Protein AF-A0A935LCX0-F1 (afdb_monomer_lite)

Secondary structure (DSSP, 8-state):
-EEEEEEEETTEEEEEEEETTT--B--S-EEEEEETTEEEE-B--TTS-EEEE-THHHH-SEEEEEEEEEETTEEEEEEEEEE--------

Radius of gyration: 13.54 Å; chains: 1; bounding box: 33×23×41 Å

Structure (mmCIF, N/CA/C/O backbone):
data_AF-A0A935LCX0-F1
#
_entry.id   AF-A0A935LCX0-F1
#
loop_
_atom_site.group_PDB
_atom_site.id
_atom_site.type_symbol
_atom_site.label_atom_id
_atom_site.label_alt_id
_atom_site.label_comp_id
_atom_site.label_asym_id
_atom_site.label_entity_id
_atom_site.label_seq_id
_atom_site.pdbx_PDB_ins_code
_atom_site.Cartn_x
_atom_site.Cartn_y
_atom_site.Cartn_z
_atom_site.occupancy
_atom_site.B_iso_or_equiv
_atom_site.auth_seq_id
_atom_site.auth_comp_id
_atom_site.auth_asym_id
_atom_site.auth_atom_id
_atom_site.pdbx_PDB_model_num
ATOM 1 N N . MET A 1 1 ? -1.249 1.013 17.153 1.00 92.56 1 MET A N 1
ATOM 2 C CA . MET A 1 1 ? -0.143 0.288 16.476 1.00 92.56 1 MET A CA 1
ATOM 3 C C . MET A 1 1 ? -0.729 -0.611 15.417 1.00 92.56 1 MET A C 1
ATOM 5 O O . MET A 1 1 ? -1.807 -1.166 15.635 1.00 92.56 1 MET A O 1
ATOM 9 N N . PHE A 1 2 ? -0.030 -0.737 14.298 1.00 98.06 2 PHE A N 1
ATOM 10 C CA . PHE A 1 2 ? -0.517 -1.466 13.133 1.00 98.06 2 PHE A CA 1
ATOM 11 C C . PHE A 1 2 ? 0.485 -2.517 12.671 1.00 98.06 2 PHE A C 1
ATOM 13 O O . PHE A 1 2 ? 1.665 -2.464 13.007 1.00 98.06 2 PHE A O 1
ATOM 20 N N . GLU A 1 3 ? -0.003 -3.451 11.871 1.00 97.50 3 GLU A N 1
ATOM 21 C CA . GLU A 1 3 ? 0.816 -4.362 11.084 1.00 97.50 3 GLU A CA 1
ATOM 22 C C . GLU A 1 3 ? 0.399 -4.280 9.617 1.00 97.50 3 GLU A C 1
ATOM 24 O O . GLU A 1 3 ? -0.741 -3.929 9.301 1.00 97.50 3 GLU A O 1
ATOM 29 N N . LEU A 1 4 ? 1.347 -4.538 8.718 1.00 97.69 4 LEU A N 1
ATOM 30 C CA . LEU A 1 4 ? 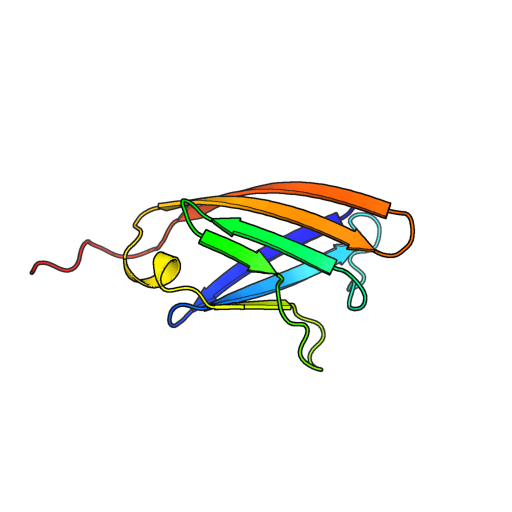1.161 -4.309 7.294 1.00 97.69 4 LEU A CA 1
ATOM 31 C C . LEU A 1 4 ? 1.801 -5.417 6.470 1.00 97.69 4 LEU A C 1
ATOM 33 O O . LEU A 1 4 ? 2.954 -5.786 6.695 1.00 97.69 4 LEU A O 1
ATOM 37 N N . VAL A 1 5 ? 1.077 -5.864 5.445 1.00 96.94 5 VAL A N 1
ATOM 38 C CA . VAL A 1 5 ? 1.619 -6.698 4.369 1.00 96.94 5 VAL A CA 1
ATOM 39 C C . VAL A 1 5 ? 1.440 -5.970 3.043 1.00 96.94 5 VAL A C 1
ATOM 41 O O . VAL A 1 5 ? 0.323 -5.641 2.649 1.00 96.94 5 VAL A O 1
ATOM 44 N N . GLY A 1 6 ? 2.549 -5.719 2.347 1.00 96.00 6 GLY A N 1
ATOM 45 C CA . GLY A 1 6 ? 2.564 -5.152 1.001 1.00 96.00 6 GLY A CA 1
ATOM 46 C C . GLY A 1 6 ? 2.899 -6.221 -0.035 1.00 96.00 6 GLY A C 1
ATOM 47 O O . GLY A 1 6 ? 3.933 -6.875 0.070 1.00 96.00 6 GLY A O 1
ATOM 48 N N . VAL A 1 7 ? 2.054 -6.381 -1.051 1.00 95.25 7 VAL A N 1
ATOM 49 C CA . VAL A 1 7 ? 2.282 -7.291 -2.183 1.00 95.25 7 VAL A CA 1
ATOM 50 C C . VAL A 1 7 ? 2.337 -6.470 -3.456 1.00 95.25 7 VAL A C 1
ATOM 52 O O . VAL A 1 7 ? 1.412 -5.712 -3.742 1.00 95.25 7 VAL A O 1
ATOM 55 N N . VAL A 1 8 ? 3.409 -6.620 -4.231 1.00 94.69 8 VAL A N 1
ATOM 56 C CA . VAL A 1 8 ? 3.537 -5.949 -5.523 1.00 94.69 8 VAL A CA 1
ATOM 57 C C . VAL A 1 8 ? 3.253 -6.920 -6.656 1.00 94.69 8 VAL A C 1
ATOM 59 O O . VAL A 1 8 ? 3.918 -7.943 -6.786 1.00 94.69 8 VAL A O 1
ATOM 62 N N . ASP A 1 9 ? 2.295 -6.552 -7.500 1.00 91.31 9 ASP A N 1
ATOM 63 C CA . ASP A 1 9 ? 1.976 -7.246 -8.743 1.00 91.31 9 ASP A CA 1
ATOM 64 C C . ASP A 1 9 ? 1.699 -6.232 -9.862 1.00 91.31 9 ASP A C 1
ATOM 66 O O . ASP A 1 9 ? 1.146 -5.155 -9.633 1.00 91.31 9 ASP A O 1
ATOM 70 N N . ALA A 1 10 ? 2.131 -6.553 -11.083 1.00 88.00 10 ALA A N 1
ATOM 71 C CA . ALA A 1 10 ? 1.941 -5.736 -12.286 1.00 88.00 10 ALA A CA 1
ATOM 72 C C . ALA A 1 10 ? 2.293 -4.227 -12.149 1.00 88.00 10 ALA A C 1
ATOM 74 O O . ALA A 1 10 ? 1.762 -3.385 -12.877 1.00 88.00 10 ALA A O 1
ATOM 75 N N . GLY A 1 11 ? 3.229 -3.868 -11.259 1.00 90.62 11 GLY A N 1
ATOM 76 C CA . GLY A 1 11 ? 3.643 -2.478 -11.015 1.00 90.62 11 GLY A CA 1
ATOM 77 C C . GLY A 1 11 ? 2.752 -1.699 -10.039 1.00 90.62 11 GLY A C 1
ATOM 78 O O . GLY A 1 11 ? 2.812 -0.468 -10.007 1.00 90.62 11 GLY A O 1
ATOM 79 N N . ALA A 1 12 ? 1.938 -2.397 -9.253 1.00 94.50 12 ALA A N 1
ATOM 80 C CA . ALA A 1 12 ? 1.108 -1.828 -8.206 1.00 94.50 12 ALA A CA 1
ATOM 81 C C . ALA A 1 12 ? 1.284 -2.594 -6.896 1.00 94.50 12 ALA A C 1
ATOM 83 O O . ALA A 1 12 ? 1.330 -3.821 -6.886 1.00 94.50 12 ALA A O 1
ATOM 84 N N . MET A 1 13 ? 1.347 -1.857 -5.794 1.00 97.06 13 MET A N 1
ATOM 85 C CA . MET A 1 13 ? 1.363 -2.411 -4.450 1.00 97.06 13 MET A CA 1
ATOM 86 C C . MET A 1 13 ? -0.057 -2.466 -3.895 1.00 97.06 13 MET A C 1
ATOM 88 O O . MET A 1 13 ? -0.722 -1.434 -3.815 1.00 97.06 13 MET A O 1
ATOM 92 N N . THR A 1 14 ? -0.492 -3.651 -3.484 1.00 97.94 14 THR A N 1
ATOM 93 C CA . THR A 1 14 ? -1.658 -3.853 -2.621 1.00 97.94 14 THR A CA 1
ATOM 94 C C . THR A 1 14 ? -1.180 -3.966 -1.179 1.00 97.94 14 THR A C 1
ATOM 96 O O . THR A 1 14 ? -0.227 -4.688 -0.894 1.00 97.94 14 THR A O 1
ATOM 99 N N . ILE A 1 15 ? -1.830 -3.241 -0.280 1.00 98.38 15 ILE A N 1
ATOM 100 C CA . ILE A 1 15 ? -1.459 -3.085 1.121 1.00 98.38 15 ILE A CA 1
ATOM 101 C C . ILE A 1 15 ? -2.624 -3.577 1.977 1.00 98.38 15 ILE A C 1
ATOM 103 O O . ILE A 1 15 ? -3.733 -3.045 1.888 1.00 98.38 15 ILE A O 1
ATOM 107 N N . TYR A 1 16 ? -2.345 -4.563 2.819 1.00 98.19 16 TYR A N 1
ATOM 108 C CA . TYR A 1 16 ? -3.233 -5.052 3.869 1.00 98.19 16 TYR A CA 1
ATOM 109 C C . TYR A 1 16 ? -2.777 -4.433 5.186 1.00 98.19 16 TYR A C 1
ATOM 111 O O . TYR A 1 16 ? -1.584 -4.477 5.489 1.00 98.19 16 TYR A O 1
ATOM 119 N N . LEU A 1 17 ? -3.699 -3.818 5.922 1.00 98.50 17 LEU A N 1
ATOM 120 C CA . LEU A 1 17 ? -3.408 -3.084 7.148 1.00 98.50 17 LEU A CA 1
ATOM 121 C C . LEU A 1 17 ? -4.322 -3.583 8.259 1.00 98.50 17 LEU A C 1
ATOM 123 O O . LEU A 1 17 ? -5.534 -3.387 8.176 1.00 98.50 17 LEU A O 1
ATOM 127 N N . ASP A 1 18 ? -3.724 -4.127 9.312 1.00 98.44 18 ASP A N 1
ATOM 128 C CA . ASP A 1 18 ? -4.452 -4.713 10.431 1.00 98.44 18 ASP A CA 1
ATOM 129 C C . ASP A 1 18 ? -4.045 -4.065 11.765 1.00 98.44 18 ASP A C 1
ATOM 131 O O . ASP A 1 18 ? -2.987 -3.440 11.928 1.00 98.44 18 ASP A O 1
ATOM 135 N N . ARG A 1 19 ? -4.923 -4.198 12.759 1.00 97.62 19 ARG A N 1
ATOM 136 C CA . ARG A 1 19 ? -4.628 -3.867 14.153 1.00 97.62 19 ARG A CA 1
ATOM 137 C C . ARG A 1 19 ? -3.710 -4.935 14.736 1.00 97.62 19 ARG A C 1
ATOM 139 O O . ARG A 1 19 ? -4.174 -6.029 15.019 1.00 97.62 19 ARG A O 1
ATOM 146 N N . HIS A 1 20 ? -2.481 -4.567 15.089 1.00 96.88 20 HIS A N 1
ATOM 147 C CA . HIS A 1 20 ? -1.489 -5.496 15.659 1.00 96.88 20 HIS A CA 1
ATOM 148 C C . HIS A 1 20 ? -2.007 -6.328 16.857 1.00 96.88 20 HIS A C 1
ATOM 150 O O . HIS A 1 20 ? -1.542 -7.431 17.119 1.00 96.88 20 HIS A O 1
ATOM 156 N N . ALA A 1 21 ? -2.937 -5.794 17.658 1.00 96.81 21 ALA A N 1
ATOM 157 C CA . ALA A 1 21 ? -3.452 -6.500 18.835 1.00 96.81 21 ALA A CA 1
ATOM 158 C C . ALA A 1 21 ? -4.545 -7.535 18.516 1.00 96.81 21 ALA A C 1
ATOM 160 O O . ALA A 1 21 ? -4.730 -8.471 19.292 1.00 96.81 21 ALA A O 1
ATOM 161 N N . THR A 1 22 ? -5.301 -7.339 17.433 1.00 97.06 22 THR A N 1
ATOM 162 C CA . THR A 1 22 ? -6.534 -8.098 17.149 1.00 97.06 22 THR A CA 1
ATOM 163 C C . THR A 1 22 ? -6.564 -8.721 15.757 1.00 97.06 22 THR A C 1
ATOM 165 O O . THR A 1 22 ? -7.438 -9.543 15.495 1.00 97.06 22 THR A O 1
ATOM 168 N N . ASN A 1 23 ? -5.622 -8.361 14.882 1.00 96.44 23 ASN A N 1
ATOM 169 C CA . ASN A 1 23 ? -5.593 -8.700 13.462 1.00 96.44 23 ASN A CA 1
ATOM 170 C C . ASN A 1 23 ? -6.880 -8.269 12.714 1.00 96.44 23 ASN A C 1
ATOM 172 O O . ASN A 1 23 ? -7.257 -8.853 11.699 1.00 96.44 23 ASN A O 1
ATOM 176 N N . GLU A 1 24 ? -7.607 -7.277 13.239 1.00 97.62 24 GLU A N 1
ATOM 177 C CA . GLU A 1 24 ? -8.787 -6.718 12.575 1.00 97.62 24 GLU A CA 1
ATOM 178 C C . GLU A 1 24 ? -8.358 -5.719 11.491 1.00 97.62 24 GLU A C 1
ATOM 180 O O . GLU A 1 24 ? -7.486 -4.885 11.763 1.00 97.62 24 GLU A O 1
ATOM 185 N N . PRO A 1 25 ? -8.986 -5.741 10.301 1.00 97.50 25 PRO A N 1
ATOM 186 C CA . PRO A 1 25 ? -8.617 -4.856 9.205 1.00 97.50 25 PRO A CA 1
ATOM 187 C C . PRO A 1 25 ? -8.929 -3.394 9.523 1.00 97.50 25 PRO A C 1
ATOM 189 O O . PRO A 1 25 ? -9.956 -3.060 10.119 1.00 97.50 25 PRO A O 1
ATOM 192 N N . VAL A 1 26 ? -8.053 -2.503 9.066 1.00 97.88 26 VAL A N 1
ATOM 193 C CA . VAL A 1 26 ? -8.186 -1.050 9.199 1.00 97.88 26 VAL A CA 1
ATOM 194 C C . VAL A 1 26 ? -8.449 -0.444 7.827 1.00 97.88 26 VAL A C 1
ATOM 196 O O . VAL A 1 26 ? -7.530 -0.230 7.038 1.00 97.88 26 VAL A O 1
ATOM 199 N N . THR A 1 27 ? -9.711 -0.133 7.540 1.00 96.31 27 THR A N 1
ATOM 200 C CA . THR A 1 27 ? -10.163 0.331 6.213 1.00 96.31 27 THR A CA 1
ATOM 201 C C . THR A 1 27 ? -10.378 1.846 6.118 1.00 96.31 27 THR A C 1
ATOM 203 O O . THR A 1 27 ? -10.803 2.348 5.082 1.00 96.31 27 THR A O 1
ATOM 206 N N . ASP A 1 28 ? -10.135 2.580 7.203 1.00 95.75 28 ASP A N 1
ATOM 207 C CA . ASP A 1 28 ? -10.377 4.019 7.349 1.00 95.75 28 ASP A CA 1
ATOM 208 C C . ASP A 1 28 ? -9.097 4.817 7.670 1.00 95.75 28 ASP A C 1
ATOM 210 O O . ASP A 1 28 ? -9.142 5.877 8.299 1.00 95.75 28 ASP A O 1
ATOM 214 N N . ALA A 1 29 ? -7.941 4.325 7.222 1.00 97.88 29 ALA A N 1
ATOM 215 C CA . ALA A 1 29 ? -6.652 4.974 7.414 1.00 97.88 29 ALA A CA 1
ATOM 216 C C . ALA A 1 29 ? -6.246 5.855 6.224 1.00 97.88 29 ALA A C 1
ATOM 218 O O . ALA A 1 29 ? -6.577 5.611 5.064 1.00 97.88 29 ALA A O 1
ATOM 219 N N . LYS A 1 30 ? -5.422 6.863 6.505 1.00 98.19 30 LYS A N 1
ATOM 220 C CA . LYS A 1 30 ? -4.571 7.507 5.509 1.00 98.19 30 LYS A CA 1
ATOM 221 C C . LYS A 1 30 ? -3.222 6.793 5.503 1.00 98.19 30 LYS A C 1
ATOM 223 O O . LYS A 1 30 ? -2.503 6.845 6.498 1.00 98.19 30 LYS A O 1
ATOM 228 N N . VAL A 1 31 ? -2.878 6.172 4.377 1.00 98.50 31 VAL A N 1
ATOM 229 C CA . VAL A 1 31 ? -1.594 5.483 4.181 1.00 98.50 31 VAL A CA 1
ATOM 230 C C . VAL A 1 31 ? -0.737 6.292 3.212 1.00 98.50 31 VAL A C 1
ATOM 232 O O . VAL A 1 31 ? -1.068 6.430 2.035 1.00 98.50 31 VAL A O 1
ATOM 235 N N . GLU A 1 32 ? 0.350 6.874 3.706 1.00 98.62 32 GLU A N 1
ATOM 236 C CA . GLU A 1 32 ? 1.413 7.457 2.885 1.00 98.62 32 GLU A CA 1
ATOM 237 C C . GLU A 1 32 ? 2.489 6.407 2.632 1.00 98.62 32 GLU A C 1
ATOM 239 O O . GLU A 1 32 ? 2.906 5.726 3.563 1.00 98.62 32 GLU A O 1
ATOM 244 N N . VAL A 1 33 ? 2.915 6.278 1.379 1.00 98.56 33 VAL A N 1
ATOM 245 C CA . VAL A 1 33 ? 3.900 5.304 0.913 1.00 98.56 33 VAL A CA 1
ATOM 246 C C . VAL A 1 33 ? 5.107 6.054 0.375 1.00 98.56 33 VAL A C 1
ATOM 248 O O . VAL A 1 33 ? 4.966 6.923 -0.489 1.00 98.56 33 VAL A O 1
ATOM 251 N N . GLU A 1 34 ? 6.291 5.676 0.840 1.00 98.25 34 GLU A N 1
ATOM 252 C CA . GLU A 1 34 ? 7.576 6.085 0.283 1.00 98.25 34 GLU A CA 1
ATOM 253 C C . GLU A 1 34 ? 8.351 4.833 -0.125 1.00 98.25 34 GLU A C 1
ATOM 255 O O . GLU A 1 34 ? 8.656 4.002 0.722 1.00 98.25 34 GLU A O 1
ATOM 260 N N . ALA A 1 35 ? 8.662 4.674 -1.412 1.00 96.00 35 ALA A N 1
ATOM 261 C CA . ALA A 1 35 ? 9.375 3.511 -1.942 1.00 96.00 35 ALA A CA 1
ATOM 262 C C . ALA A 1 35 ? 10.495 3.968 -2.885 1.00 96.00 35 ALA A C 1
ATOM 264 O O . ALA A 1 35 ? 10.247 4.370 -4.027 1.00 96.00 35 ALA A O 1
ATOM 265 N N . GLY A 1 36 ? 11.742 3.938 -2.412 1.00 91.12 36 GLY A N 1
ATOM 266 C CA . GLY A 1 36 ? 12.860 4.566 -3.121 1.00 91.12 36 GLY A CA 1
ATOM 267 C C . GLY A 1 36 ? 12.599 6.059 -3.377 1.00 91.12 36 GLY A C 1
ATOM 268 O O . GLY A 1 36 ? 12.464 6.836 -2.440 1.00 91.12 36 GLY A O 1
ATOM 269 N N . ALA A 1 37 ? 12.516 6.466 -4.649 1.00 89.38 37 ALA A N 1
ATOM 270 C CA . ALA A 1 37 ? 12.176 7.843 -5.035 1.00 89.38 37 ALA A CA 1
ATOM 271 C C . ALA A 1 37 ? 10.659 8.099 -5.173 1.00 89.38 37 ALA A C 1
ATOM 273 O O . ALA A 1 37 ? 10.248 9.231 -5.423 1.00 89.38 37 ALA A O 1
ATOM 274 N N . ALA A 1 38 ? 9.825 7.060 -5.063 1.00 95.25 38 ALA A N 1
ATOM 275 C CA . ALA A 1 38 ? 8.376 7.188 -5.140 1.00 95.25 38 ALA A CA 1
ATOM 276 C C . ALA A 1 38 ? 7.810 7.680 -3.811 1.00 95.25 38 ALA A C 1
ATOM 278 O O . ALA A 1 38 ? 8.194 7.175 -2.759 1.00 95.25 38 ALA A O 1
ATOM 279 N N . LYS A 1 39 ? 6.856 8.611 -3.867 1.00 97.56 39 LYS A N 1
ATOM 280 C CA . LYS A 1 39 ? 6.125 9.098 -2.697 1.00 97.56 39 LYS A CA 1
ATOM 281 C C . LYS A 1 39 ? 4.681 9.414 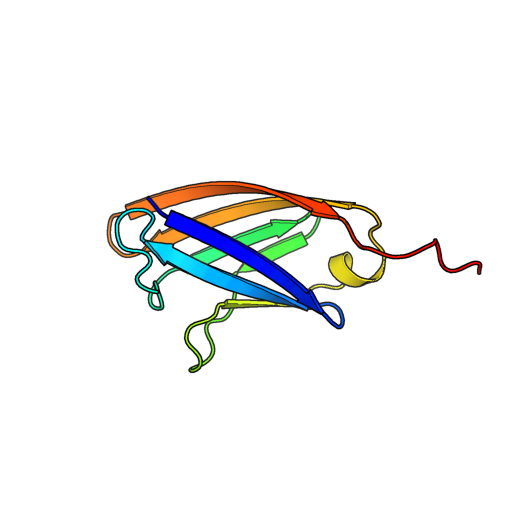-3.070 1.00 97.56 39 LYS A C 1
ATOM 283 O O . LYS A 1 39 ? 4.437 10.051 -4.094 1.00 97.56 39 LYS A O 1
ATOM 288 N N . GLY A 1 40 ? 3.727 8.989 -2.250 1.00 97.75 40 GLY A N 1
ATOM 289 C CA . GLY A 1 40 ? 2.312 9.291 -2.462 1.00 97.75 40 GLY A CA 1
ATOM 290 C C . GLY A 1 40 ? 1.395 8.618 -1.450 1.00 97.75 40 GLY A C 1
ATOM 291 O O . GLY A 1 40 ? 1.848 8.122 -0.426 1.00 97.75 40 GLY A O 1
ATOM 292 N N . HIS A 1 41 ? 0.093 8.615 -1.728 1.00 97.38 41 HIS A N 1
ATOM 293 C CA . HIS A 1 41 ? -0.905 7.982 -0.866 1.00 97.38 41 HIS A CA 1
ATOM 294 C C . HIS A 1 41 ? -1.477 6.722 -1.509 1.00 97.38 41 HIS A C 1
ATOM 296 O O . HIS A 1 41 ? -1.720 6.696 -2.717 1.00 97.38 41 HIS A O 1
ATOM 302 N N . GLY A 1 42 ? -1.729 5.704 -0.687 1.00 95.88 42 GLY A N 1
ATOM 303 C CA . GLY A 1 42 ? -2.532 4.554 -1.080 1.00 95.88 42 GLY A CA 1
ATOM 304 C C . GLY A 1 42 ? -3.996 4.960 -1.265 1.00 95.88 42 GLY A C 1
ATOM 305 O O . GLY A 1 42 ? -4.572 5.651 -0.425 1.00 95.88 42 GLY A O 1
ATOM 306 N N . HIS A 1 43 ? -4.602 4.538 -2.368 1.00 94.25 43 HIS A N 1
ATOM 307 C CA . HIS A 1 43 ? -6.038 4.652 -2.601 1.00 94.25 43 HIS A CA 1
ATOM 308 C C . HIS A 1 43 ? -6.766 3.477 -1.941 1.00 94.25 43 HIS A C 1
ATOM 310 O O . HIS A 1 43 ? -6.314 2.351 -2.095 1.00 94.25 43 HIS A O 1
ATOM 316 N N . ALA A 1 44 ? -7.883 3.718 -1.255 1.00 94.38 44 ALA A N 1
ATOM 317 C CA . ALA A 1 44 ? -8.681 2.676 -0.605 1.00 94.38 44 ALA A CA 1
ATOM 318 C C . ALA A 1 44 ? -9.877 2.251 -1.488 1.00 94.38 44 ALA A C 1
ATOM 320 O O . ALA A 1 44 ? -10.908 2.933 -1.476 1.00 94.38 44 ALA A O 1
ATOM 321 N N . PRO A 1 45 ? -9.765 1.175 -2.292 1.00 89.62 45 PRO A N 1
ATOM 322 C CA . PRO A 1 45 ? -10.919 0.546 -2.931 1.00 89.62 45 PRO A CA 1
ATOM 323 C C . PRO A 1 45 ? -11.889 -0.072 -1.906 1.00 89.62 45 PRO A C 1
ATOM 325 O O . PRO A 1 45 ? -11.597 -0.212 -0.722 1.00 89.62 45 PRO A O 1
ATOM 328 N N . ALA A 1 46 ? -13.067 -0.489 -2.378 1.00 91.12 46 ALA A N 1
ATOM 329 C CA . ALA A 1 46 ? -14.127 -1.054 -1.532 1.00 91.12 46 ALA A CA 1
ATOM 330 C C . ALA A 1 46 ? -13.829 -2.465 -0.974 1.00 91.12 46 ALA A C 1
ATOM 332 O O . ALA A 1 46 ? -14.667 -3.022 -0.271 1.00 91.12 46 ALA A O 1
ATOM 333 N N . ASP A 1 47 ? -12.673 -3.054 -1.295 1.00 93.19 47 ASP A N 1
ATOM 334 C CA . ASP A 1 47 ? -12.269 -4.395 -0.849 1.00 93.19 47 ASP A CA 1
ATOM 335 C C . ASP A 1 47 ? -11.522 -4.404 0.498 1.00 93.19 47 ASP A C 1
ATOM 337 O O . ASP A 1 47 ? -11.159 -5.470 0.990 1.00 93.19 47 ASP A O 1
ATOM 341 N N . GLY A 1 48 ? -11.323 -3.230 1.109 1.00 92.88 48 GLY A N 1
ATOM 342 C CA . GLY A 1 48 ? -10.667 -3.084 2.410 1.00 92.88 48 GLY A CA 1
ATOM 343 C C . GLY A 1 48 ? -9.139 -3.033 2.355 1.00 92.88 48 GLY A C 1
ATOM 344 O O . GLY A 1 48 ? -8.506 -2.975 3.406 1.00 92.88 48 GLY A O 1
ATOM 345 N N . THR A 1 49 ? -8.541 -3.028 1.161 1.00 97.62 49 THR A N 1
ATOM 346 C CA . THR A 1 49 ? -7.098 -2.828 0.971 1.00 97.62 49 THR A CA 1
ATOM 347 C C . THR A 1 49 ? -6.761 -1.372 0.653 1.00 97.62 49 THR A C 1
ATOM 349 O O . THR A 1 49 ? -7.642 -0.542 0.419 1.00 97.62 49 THR A O 1
ATOM 352 N N . TYR A 1 50 ? -5.464 -1.057 0.599 1.00 98.31 50 TYR A N 1
ATOM 353 C CA . TYR A 1 50 ? -4.960 0.167 -0.024 1.00 98.31 50 TYR A CA 1
ATOM 354 C C . TYR A 1 50 ? -4.098 -0.179 -1.231 1.00 98.31 50 TYR A C 1
ATOM 356 O O . TYR A 1 50 ? -3.328 -1.136 -1.209 1.00 98.31 50 TYR A O 1
ATOM 364 N N . ARG A 1 51 ? -4.182 0.627 -2.286 1.00 97.75 51 ARG A N 1
ATOM 365 C CA . ARG A 1 51 ? -3.452 0.420 -3.532 1.00 97.75 51 ARG A CA 1
ATOM 366 C C . ARG A 1 51 ? -2.578 1.618 -3.866 1.00 97.75 51 ARG A C 1
ATOM 368 O O . ARG A 1 51 ? -3.063 2.747 -3.920 1.00 97.75 51 ARG A O 1
ATOM 375 N N . PHE A 1 52 ? -1.300 1.371 -4.127 1.00 97.81 52 PHE A N 1
ATOM 376 C CA . PHE A 1 52 ? -0.342 2.383 -4.560 1.00 97.81 52 PHE A CA 1
ATOM 377 C C . PHE A 1 52 ? 0.320 1.947 -5.869 1.00 97.81 52 PHE A C 1
ATOM 379 O O . PHE A 1 52 ? 1.055 0.962 -5.916 1.00 97.81 52 PHE A O 1
ATOM 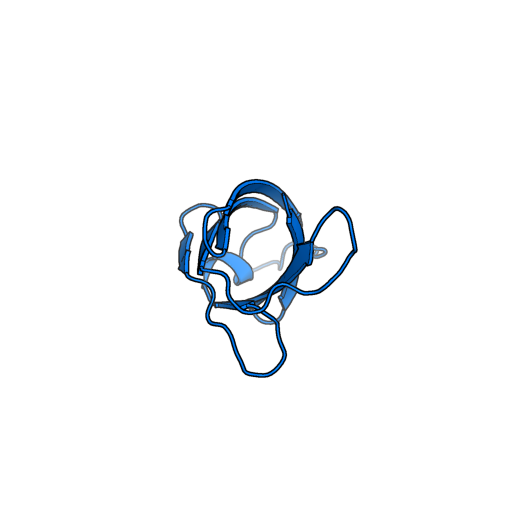386 N N . GLU A 1 53 ? 0.038 2.667 -6.952 1.00 96.38 53 GLU A N 1
ATOM 387 C CA . GLU A 1 53 ? 0.587 2.382 -8.279 1.00 96.38 53 GLU A CA 1
ATOM 388 C C . GLU A 1 53 ? 1.737 3.335 -8.582 1.00 96.38 53 GLU A C 1
ATOM 390 O O . GLU A 1 53 ? 1.584 4.554 -8.486 1.00 96.38 53 GLU A O 1
ATOM 395 N N . HIS A 1 54 ? 2.896 2.797 -8.964 1.00 95.88 54 HIS A N 1
ATOM 396 C CA . HIS A 1 54 ? 4.035 3.631 -9.325 1.00 95.88 54 HIS A CA 1
ATOM 397 C C . HIS A 1 54 ? 5.037 2.874 -10.215 1.00 95.88 54 HIS A C 1
ATOM 399 O O . HIS A 1 54 ? 5.313 1.699 -9.962 1.00 95.88 54 HIS A O 1
ATOM 405 N N . PRO A 1 55 ? 5.663 3.523 -11.221 1.00 93.00 55 PRO A N 1
ATOM 406 C CA . PRO A 1 55 ? 6.652 2.878 -12.094 1.00 93.00 55 PRO A CA 1
ATOM 407 C C . PRO A 1 55 ? 7.851 2.243 -11.373 1.00 93.00 55 PRO A C 1
ATOM 409 O O . PRO A 1 55 ? 8.424 1.289 -11.888 1.00 93.00 55 PRO A O 1
ATOM 412 N N . VAL A 1 56 ? 8.197 2.725 -10.171 1.00 92.50 56 VAL A N 1
ATOM 413 C CA . VAL A 1 56 ? 9.321 2.206 -9.356 1.00 92.50 56 VAL A CA 1
ATOM 414 C C . VAL A 1 56 ? 9.241 0.692 -9.124 1.00 92.50 56 VAL A C 1
ATOM 416 O O . VAL A 1 56 ? 10.264 0.030 -8.996 1.00 92.50 56 VAL A O 1
ATOM 419 N N . PHE A 1 57 ? 8.030 0.133 -9.118 1.00 92.69 57 PHE A N 1
ATOM 420 C CA . PHE A 1 57 ? 7.772 -1.279 -8.859 1.00 92.69 57 PHE A CA 1
ATOM 421 C C . PHE A 1 57 ? 8.062 -2.214 -10.039 1.00 92.69 57 PHE A C 1
ATOM 423 O O . PHE A 1 57 ? 7.963 -3.426 -9.883 1.00 92.69 57 PHE A O 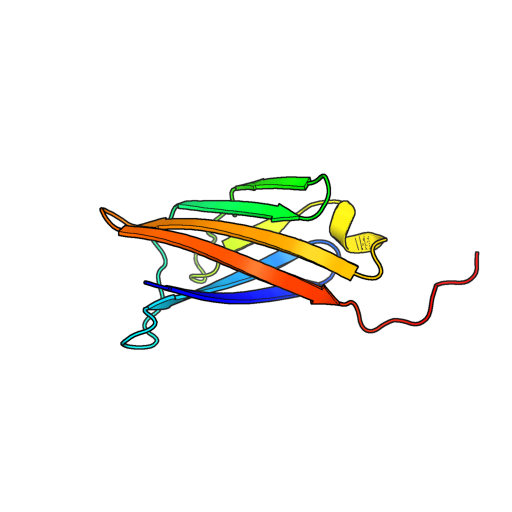1
ATOM 430 N N . LYS A 1 58 ? 8.374 -1.687 -11.230 1.00 88.69 58 LYS A N 1
ATOM 431 C CA . LYS A 1 58 ? 8.588 -2.512 -12.433 1.00 88.69 58 LYS A CA 1
ATOM 432 C C . LYS A 1 58 ? 10.040 -2.936 -12.635 1.00 88.69 58 LYS A C 1
ATOM 434 O O . LYS A 1 58 ? 10.279 -4.012 -13.182 1.00 88.69 58 LYS A O 1
ATOM 439 N N . ASP A 1 59 ? 10.972 -2.095 -12.193 1.00 80.31 59 ASP A N 1
ATOM 440 C CA . ASP A 1 59 ? 12.382 -2.171 -12.592 1.00 80.31 59 ASP A CA 1
ATOM 441 C C . ASP A 1 59 ? 13.349 -2.314 -11.403 1.00 80.31 59 ASP A C 1
ATOM 443 O O . ASP A 1 59 ? 14.559 -2.430 -11.595 1.00 80.31 59 ASP A O 1
ATOM 447 N N . ALA A 1 60 ? 12.842 -2.310 -10.166 1.00 82.00 60 ALA A N 1
ATOM 448 C CA . ALA A 1 60 ? 13.667 -2.443 -8.971 1.00 82.00 60 ALA A CA 1
ATOM 449 C C . ALA A 1 60 ? 13.935 -3.914 -8.613 1.00 82.00 60 ALA A C 1
ATOM 451 O O . ALA A 1 60 ? 13.039 -4.749 -8.670 1.00 82.00 60 ALA A O 1
ATOM 452 N N . ALA A 1 61 ? 15.166 -4.222 -8.192 1.00 85.25 61 ALA A N 1
ATOM 453 C CA . ALA A 1 61 ? 15.510 -5.527 -7.612 1.00 85.25 61 ALA A CA 1
ATOM 454 C C . ALA A 1 61 ? 15.189 -5.590 -6.108 1.00 85.25 61 ALA A C 1
ATOM 456 O O . ALA A 1 61 ? 14.794 -6.632 -5.586 1.00 85.25 61 ALA A O 1
ATOM 457 N N . ALA A 1 62 ? 15.342 -4.455 -5.424 1.00 91.00 62 ALA A N 1
ATOM 458 C CA . ALA A 1 62 ? 14.933 -4.249 -4.045 1.00 91.00 62 ALA A CA 1
ATOM 459 C C . ALA A 1 62 ? 14.588 -2.771 -3.812 1.00 91.00 62 ALA A C 1
ATOM 461 O O . ALA A 1 62 ? 15.144 -1.894 -4.481 1.00 91.00 62 ALA A O 1
ATOM 462 N N . LEU A 1 63 ? 13.689 -2.494 -2.869 1.00 94.00 63 LEU A N 1
ATOM 463 C CA . LEU A 1 63 ? 13.313 -1.147 -2.440 1.00 94.00 63 LEU A CA 1
ATOM 464 C C . LEU A 1 63 ? 13.198 -1.102 -0.918 1.00 94.00 63 LEU A C 1
ATOM 466 O O . LEU A 1 63 ? 12.477 -1.912 -0.348 1.00 94.00 63 LEU A O 1
ATOM 470 N N . ALA A 1 64 ? 13.825 -0.113 -0.283 1.00 95.69 64 ALA A N 1
ATOM 471 C CA . ALA A 1 64 ? 13.409 0.297 1.053 1.00 95.69 64 ALA A CA 1
ATOM 472 C C . ALA A 1 64 ? 12.053 1.005 0.933 1.00 95.69 64 ALA A C 1
ATOM 474 O O . ALA A 1 64 ? 11.872 1.866 0.058 1.00 95.69 64 ALA A O 1
ATOM 475 N N . VAL A 1 65 ? 11.110 0.624 1.789 1.00 97.44 65 VAL A N 1
ATOM 476 C CA . VAL A 1 65 ? 9.743 1.137 1.791 1.00 97.44 65 VAL A CA 1
ATOM 477 C C . VAL A 1 65 ? 9.367 1.600 3.193 1.00 97.44 65 VAL A C 1
ATOM 479 O O . VAL A 1 65 ? 9.519 0.855 4.158 1.00 97.44 65 VAL A O 1
ATOM 482 N N . ASN A 1 66 ? 8.838 2.817 3.291 1.00 98.19 66 ASN A N 1
ATOM 483 C CA . ASN A 1 66 ? 8.254 3.361 4.509 1.00 98.19 66 ASN A CA 1
ATOM 484 C C . ASN A 1 66 ? 6.761 3.622 4.303 1.00 98.19 66 ASN A C 1
ATOM 486 O O . ASN A 1 66 ? 6.339 4.106 3.250 1.00 98.19 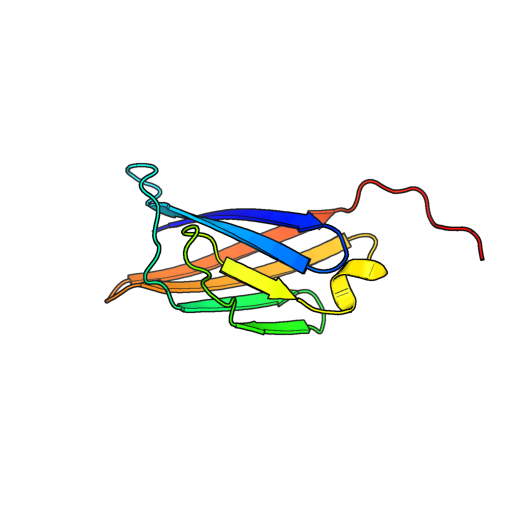66 ASN A O 1
ATOM 490 N N . PHE A 1 67 ? 5.979 3.366 5.345 1.00 98.50 67 PHE A N 1
ATOM 491 C CA . PHE A 1 67 ? 4.557 3.650 5.408 1.00 98.50 67 PHE A CA 1
ATOM 492 C C . PHE A 1 67 ? 4.268 4.523 6.617 1.00 98.50 67 PHE A C 1
ATOM 494 O O . PHE A 1 67 ? 4.526 4.115 7.746 1.00 98.50 67 PHE A O 1
ATOM 501 N N . THR A 1 68 ? 3.692 5.702 6.394 1.00 98.56 68 THR A N 1
ATOM 502 C CA . THR A 1 68 ? 3.087 6.475 7.485 1.00 98.56 68 THR A CA 1
ATOM 503 C C . THR A 1 68 ? 1.591 6.212 7.480 1.00 98.56 68 THR A C 1
ATOM 505 O O . THR A 1 68 ? 0.899 6.538 6.513 1.00 98.56 68 THR A O 1
ATOM 508 N N . VAL A 1 69 ? 1.099 5.609 8.557 1.00 98.44 69 VAL A N 1
ATOM 509 C CA . VAL A 1 69 ? -0.308 5.247 8.735 1.00 98.44 69 VAL A CA 1
ATOM 510 C C . VAL A 1 69 ? -0.925 6.183 9.758 1.00 98.44 69 VAL A C 1
ATOM 512 O O . VAL A 1 69 ? -0.404 6.321 10.861 1.00 98.44 69 VAL A O 1
ATOM 515 N N . VAL A 1 70 ? -2.052 6.797 9.406 1.00 98.38 70 VAL A N 1
ATOM 516 C CA . VAL A 1 70 ? -2.870 7.590 10.331 1.00 98.38 70 VAL A CA 1
ATOM 517 C C . VAL A 1 70 ? -4.303 7.076 10.294 1.00 98.38 70 VAL A C 1
ATOM 519 O O . VAL A 1 70 ? -4.943 7.146 9.247 1.00 98.38 70 VAL A O 1
ATOM 522 N N . ALA A 1 71 ? -4.823 6.599 11.426 1.00 97.25 71 ALA A N 1
ATOM 523 C CA . ALA A 1 71 ? -6.216 6.170 11.571 1.00 97.25 71 ALA A CA 1
ATOM 524 C C . ALA A 1 71 ? -6.814 6.789 12.843 1.00 97.25 71 ALA A C 1
ATOM 526 O O . ALA A 1 71 ? -6.420 6.460 13.966 1.00 97.25 71 ALA A O 1
ATOM 527 N N . GLY A 1 72 ? -7.747 7.728 12.675 1.00 96.12 72 GLY A N 1
ATOM 528 C CA . GLY A 1 72 ? -8.280 8.516 13.787 1.00 96.12 72 GLY A CA 1
ATOM 529 C C . GLY A 1 72 ? -7.183 9.307 14.511 1.00 96.12 72 GLY A C 1
ATOM 530 O O . GLY A 1 72 ? -6.567 10.194 13.926 1.00 96.12 72 GLY A O 1
ATOM 531 N N . ALA A 1 73 ? -6.960 8.999 15.792 1.00 96.12 73 ALA A N 1
ATOM 532 C CA . ALA A 1 73 ? -5.939 9.639 16.630 1.00 96.12 73 ALA A CA 1
ATOM 533 C C . ALA A 1 73 ? -4.607 8.866 16.687 1.00 96.12 73 ALA A C 1
ATOM 535 O O . ALA A 1 73 ? -3.655 9.333 17.311 1.00 96.12 73 ALA A O 1
ATOM 536 N N . GLU A 1 74 ? -4.537 7.682 16.076 1.00 96.94 74 GLU A N 1
ATOM 537 C CA . GLU A 1 74 ? -3.328 6.866 16.052 1.00 96.94 74 GLU A CA 1
ATOM 538 C C . GLU A 1 74 ? -2.490 7.174 14.812 1.00 96.94 74 GLU A C 1
ATOM 540 O O . GLU A 1 74 ? -3.019 7.322 13.709 1.00 96.94 74 GLU A O 1
ATOM 545 N N . SER A 1 75 ? -1.173 7.227 15.003 1.00 97.62 75 SER A N 1
ATOM 546 C CA . SER A 1 75 ? -0.185 7.361 13.936 1.00 97.62 75 SER A CA 1
ATOM 547 C C . SER A 1 75 ? 0.931 6.349 14.150 1.00 97.62 75 SER A C 1
ATOM 549 O O . SER A 1 75 ? 1.336 6.116 15.289 1.00 97.62 75 SER A O 1
ATOM 551 N N . ASP A 1 76 ? 1.443 5.786 13.061 1.00 98.25 76 ASP A N 1
ATOM 552 C CA . ASP A 1 76 ? 2.535 4.812 13.085 1.00 98.25 76 ASP A CA 1
ATOM 553 C C . ASP A 1 76 ? 3.417 4.950 11.839 1.00 98.25 76 ASP A C 1
ATOM 555 O O . ASP A 1 76 ? 2.935 5.353 10.775 1.00 98.25 76 ASP A O 1
ATOM 559 N N . LEU A 1 77 ? 4.700 4.623 11.981 1.00 98.12 77 LEU A N 1
ATOM 560 C CA . LEU A 1 77 ? 5.672 4.578 10.891 1.00 98.12 77 LEU A CA 1
ATOM 561 C C . LEU A 1 77 ? 6.203 3.150 10.787 1.00 98.12 77 LEU A C 1
ATOM 563 O O . LEU A 1 77 ? 6.951 2.695 11.651 1.00 98.12 77 LEU A O 1
ATOM 567 N N . LEU A 1 78 ? 5.843 2.467 9.706 1.00 98.12 78 LEU A N 1
ATOM 568 C CA . LEU A 1 78 ? 6.275 1.104 9.416 1.00 98.12 78 LEU A CA 1
ATOM 569 C C . LEU A 1 78 ? 7.336 1.146 8.315 1.00 98.12 78 LEU A C 1
ATOM 571 O O . LEU A 1 78 ? 7.130 1.789 7.290 1.00 98.12 78 LEU A O 1
ATOM 575 N N . ALA A 1 79 ? 8.458 0.463 8.513 1.00 97.06 79 ALA A N 1
ATOM 576 C CA . ALA A 1 79 ? 9.548 0.396 7.543 1.00 97.06 79 ALA A CA 1
ATOM 577 C C . ALA A 1 79 ? 9.870 -1.061 7.202 1.00 97.06 79 ALA A C 1
ATOM 579 O O . ALA A 1 79 ? 9.796 -1.936 8.066 1.00 97.06 79 ALA A O 1
ATOM 580 N N . GLY A 1 80 ? 10.251 -1.317 5.954 1.00 95.12 80 GLY A N 1
ATOM 581 C CA . GLY A 1 80 ? 10.655 -2.641 5.501 1.00 95.12 80 GLY A CA 1
ATOM 582 C C . GLY A 1 80 ? 11.373 -2.614 4.159 1.00 95.12 80 GLY A C 1
ATOM 583 O O . GLY A 1 80 ? 11.447 -1.583 3.493 1.00 95.12 80 GLY A O 1
ATOM 584 N N . ASP A 1 81 ? 11.879 -3.775 3.760 1.00 93.94 81 ASP A N 1
ATOM 585 C CA . ASP A 1 81 ? 12.504 -3.983 2.459 1.00 93.94 81 ASP A CA 1
ATOM 586 C C . ASP A 1 81 ? 11.587 -4.835 1.580 1.00 93.94 81 ASP A C 1
ATOM 588 O O . ASP A 1 81 ? 11.134 -5.909 1.975 1.00 93.94 81 ASP A O 1
ATOM 592 N N . LEU A 1 82 ? 11.326 -4.362 0.366 1.00 93.19 82 LEU A N 1
ATOM 593 C CA . LEU A 1 82 ? 10.637 -5.111 -0.671 1.00 93.19 82 LEU A CA 1
ATOM 594 C C . LEU A 1 82 ? 11.678 -5.728 -1.600 1.00 93.19 82 LEU A C 1
ATOM 596 O O . LEU A 1 82 ? 12.395 -5.001 -2.288 1.00 93.19 82 LEU A O 1
ATOM 600 N N . THR A 1 83 ? 11.738 -7.055 -1.655 1.00 88.94 83 THR A N 1
ATOM 601 C CA . THR A 1 83 ? 12.564 -7.791 -2.618 1.00 88.94 83 THR A CA 1
ATOM 602 C C . THR A 1 83 ? 11.695 -8.410 -3.698 1.00 88.94 83 THR A C 1
ATOM 604 O O . THR A 1 83 ? 10.611 -8.917 -3.419 1.00 88.94 83 THR A O 1
ATOM 607 N N . PHE A 1 84 ? 12.181 -8.388 -4.935 1.00 85.31 84 PHE A N 1
ATOM 608 C CA . PHE A 1 84 ? 11.480 -8.974 -6.070 1.00 85.31 84 PHE A CA 1
ATOM 609 C C . PHE A 1 84 ? 12.123 -10.307 -6.449 1.00 85.31 84 PHE A C 1
ATOM 611 O O . PHE A 1 84 ? 13.311 -10.363 -6.776 1.00 85.31 84 PHE A O 1
ATOM 618 N N . ASP A 1 85 ? 11.329 -11.377 -6.450 1.00 74.81 85 ASP A N 1
ATOM 619 C CA . ASP A 1 85 ? 11.774 -12.696 -6.893 1.00 74.81 85 ASP A CA 1
ATOM 620 C C . ASP A 1 85 ? 11.878 -12.716 -8.427 1.00 74.81 85 ASP A C 1
ATOM 622 O O . ASP A 1 85 ? 10.926 -13.029 -9.141 1.00 74.81 85 ASP A O 1
ATOM 626 N N . GLY A 1 86 ? 13.040 -12.336 -8.968 1.00 61.47 86 GLY A N 1
ATOM 627 C CA . GLY A 1 86 ? 13.252 -12.350 -10.414 1.00 61.47 86 GLY A CA 1
ATOM 628 C C . GLY A 1 86 ? 14.685 -12.085 -10.866 1.00 61.47 86 GLY A C 1
ATOM 629 O O . GLY A 1 86 ? 15.202 -10.980 -10.737 1.00 61.47 86 GLY A O 1
ATOM 630 N N . CYS A 1 87 ? 15.294 -13.109 -11.474 1.00 51.66 87 CYS A N 1
ATOM 631 C CA . CYS A 1 87 ? 16.520 -13.035 -12.276 1.00 51.66 87 CYS A CA 1
ATOM 632 C C . CYS A 1 87 ? 16.505 -11.796 -13.203 1.00 51.66 87 CYS A C 1
ATOM 634 O O . CYS A 1 87 ? 15.482 -11.558 -13.854 1.00 51.66 87 CYS A O 1
ATOM 636 N N . PRO A 1 88 ? 17.599 -11.011 -13.304 1.00 51.19 88 PRO A N 1
ATOM 637 C CA . PRO A 1 88 ? 17.605 -9.785 -14.092 1.00 51.19 88 PRO A CA 1
ATOM 638 C C . PRO A 1 88 ? 17.246 -10.091 -15.549 1.00 51.19 88 PRO A C 1
ATOM 640 O O . PRO A 1 88 ? 17.885 -10.926 -16.197 1.00 51.19 88 PRO A O 1
ATOM 643 N N . ARG A 1 89 ? 16.221 -9.406 -16.073 1.00 55.16 89 ARG A N 1
ATOM 644 C CA . ARG A 1 89 ? 15.898 -9.428 -17.502 1.00 55.16 89 ARG A CA 1
ATOM 645 C C . ARG A 1 89 ? 17.132 -8.942 -18.262 1.00 55.16 89 ARG A C 1
ATOM 647 O O . ARG A 1 89 ? 17.476 -7.765 -18.196 1.00 55.16 89 ARG A O 1
ATOM 654 N N . ARG A 1 90 ? 17.823 -9.862 -18.944 1.00 47.78 90 ARG A N 1
ATOM 655 C CA . ARG A 1 90 ? 18.851 -9.505 -19.926 1.00 47.78 90 ARG A CA 1
ATOM 656 C C . ARG A 1 90 ? 18.174 -8.657 -21.004 1.00 47.78 90 ARG A C 1
ATOM 658 O O . ARG A 1 90 ? 17.190 -9.108 -21.590 1.00 47.78 90 ARG A O 1
ATOM 665 N N . ALA A 1 91 ? 18.677 -7.437 -21.175 1.00 56.47 91 ALA A N 1
ATOM 666 C CA . ALA A 1 91 ? 18.433 -6.617 -22.356 1.00 56.47 91 ALA A CA 1
ATOM 667 C C . ALA A 1 91 ? 19.010 -7.293 -23.608 1.00 56.47 91 ALA A C 1
ATOM 669 O O . ALA A 1 91 ? 19.992 -8.063 -23.458 1.00 56.47 91 ALA A O 1
#

pLDDT: mean 92.27, std 11.09, range [47.78, 98.62]

Sequence (91 aa):
MFELVGVVDAGAMTIYLDRHATNEPVTDAKVEVEAGAAKGHGHAPADGTYRFEHPVFKDAAALAVNFTVVAGAESDLLAGDLTFDGCPRRA

Foldseek 3Di:
DKDWDWDDDPQKIKIWIADPVPRHTDQQKWKWKDKPPDTDTFDRDPPRITMDG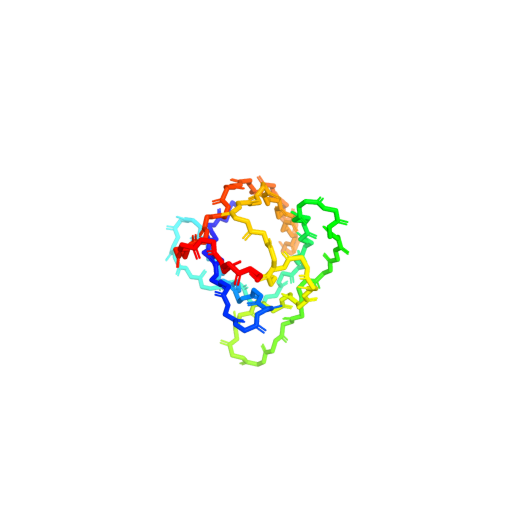DNCRPQDQKTWMWIWIDDPPDTDIDIDMDGDPDDDDDD